Protein AF-A0A2G9UVI1-F1 (afdb_monomer)

Sequence (93 aa):
MKAHLDRQVTGVLPDDDDGHLIFKKNDILHGRWELREELGEGTFGRVVKAYDKQRDKMRAVKIVRNVHKYRDAAYLEIKVLTKLKQLDPNGTQ

InterPro domains:
  IPR000719 Protein kinase domain [PS50011] (33-93)
  IPR011009 Protein kinase-like domain superfamily [SSF56112] (21-87)
  IPR017441 Protein kinase, ATP binding site [PS00107] (39-62)
  IPR051175 Dual specificity CLK kinases [PTHR45646] (12-92)

Organism: Teladorsagia circumcincta (NCBI:txid45464)

Secondary structure (DSSP, 8-state):
-HHHHHHHHS--PPB-TTS-B---TT-EETTTEEEEEEEEEETTEEEEEEEETTTTEEEEEEEE-S-HHHHHHHHHHHHHHHHHHHH-TT---

Foldseek 3Di:
DVVQVVQQVVLDFDADPLQEGDDDQQRDHPNFWGFHAWPDADNQYTWTFTQGNVVRDTDTDGGGGPDDVSVVVVVVVVVVVVVVCVVCVVPDD

Mean predicted aligned error: 5.98 Å

Structure (mmCIF, N/CA/C/O backbone):
data_AF-A0A2G9UVI1-F1
#
_entry.id   AF-A0A2G9UVI1-F1
#
loop_
_atom_site.group_PDB
_atom_site.id
_atom_site.type_symbol
_atom_site.label_atom_id
_atom_site.label_alt_id
_atom_site.label_comp_id
_atom_site.label_asym_id
_atom_site.label_entity_id
_atom_site.label_seq_id
_atom_site.pdbx_PDB_ins_code
_atom_site.Cartn_x
_atom_site.Cartn_y
_atom_site.Cartn_z
_atom_site.occupancy
_atom_site.B_iso_or_equiv
_atom_site.auth_seq_id
_atom_site.auth_comp_id
_atom_site.auth_asym_id
_atom_site.auth_atom_id
_atom_site.pdbx_PDB_model_num
ATOM 1 N N . MET A 1 1 ? -9.853 -3.211 -24.904 1.00 52.00 1 MET A N 1
ATOM 2 C CA . MET A 1 1 ? -10.703 -4.053 -24.029 1.00 52.00 1 MET A CA 1
ATOM 3 C C . MET A 1 1 ? -10.060 -5.390 -23.636 1.00 52.00 1 MET A C 1
ATOM 5 O O . MET A 1 1 ? -10.135 -5.708 -22.462 1.00 52.00 1 MET A O 1
ATOM 9 N N . LYS A 1 2 ? -9.368 -6.136 -24.521 1.00 49.09 2 LYS A N 1
ATOM 10 C CA . LYS A 1 2 ? -8.737 -7.437 -24.171 1.00 49.09 2 LYS A CA 1
ATOM 11 C C . LYS A 1 2 ? -7.684 -7.396 -23.042 1.00 49.09 2 LYS A C 1
ATOM 13 O O . LYS A 1 2 ? -7.761 -8.190 -22.119 1.00 49.09 2 LYS A O 1
ATOM 18 N N . ALA A 1 3 ? -6.789 -6.405 -23.034 1.00 54.00 3 ALA A N 1
ATOM 19 C CA . ALA A 1 3 ? -5.672 -6.352 -22.076 1.00 54.00 3 ALA A CA 1
ATOM 20 C C . ALA A 1 3 ? -6.060 -6.174 -20.588 1.00 54.00 3 ALA A C 1
ATOM 22 O O . ALA A 1 3 ? -5.230 -6.406 -19.714 1.00 54.00 3 ALA A O 1
ATOM 23 N N . HIS A 1 4 ? -7.280 -5.709 -20.288 1.00 50.53 4 HIS A N 1
ATOM 24 C CA . HIS A 1 4 ? -7.771 -5.607 -18.905 1.00 50.53 4 HIS A CA 1
ATOM 25 C C . HIS A 1 4 ? -8.329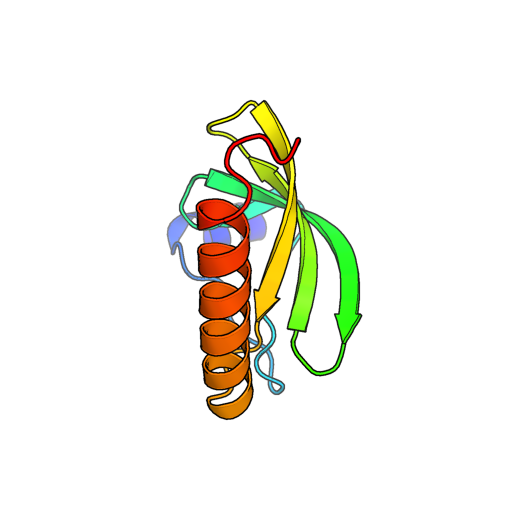 -6.950 -18.413 1.00 50.53 4 HIS A C 1
ATOM 27 O O . HIS A 1 4 ? -8.220 -7.268 -17.234 1.00 50.53 4 HIS A O 1
ATOM 33 N N . LEU A 1 5 ? -8.861 -7.758 -19.337 1.00 52.22 5 LEU A N 1
ATOM 34 C CA . LEU A 1 5 ? -9.378 -9.088 -19.047 1.00 52.22 5 LEU A CA 1
ATOM 35 C C . LEU A 1 5 ? -8.226 -10.067 -18.782 1.00 52.22 5 LEU A C 1
ATOM 37 O O . LEU A 1 5 ? -8.253 -10.766 -17.778 1.00 52.22 5 LEU A O 1
ATOM 41 N N . ASP A 1 6 ? -7.161 -10.031 -19.591 1.00 52.75 6 ASP A N 1
ATOM 42 C CA . ASP A 1 6 ? -6.012 -10.947 -19.454 1.00 52.75 6 ASP A CA 1
ATOM 43 C C . ASP A 1 6 ? -5.291 -10.826 -18.095 1.00 52.75 6 ASP A C 1
ATOM 45 O O . ASP A 1 6 ? -4.802 -11.816 -17.555 1.00 52.75 6 ASP A O 1
ATOM 49 N N . ARG A 1 7 ? -5.274 -9.627 -17.492 1.00 58.41 7 ARG A N 1
ATOM 50 C CA . ARG A 1 7 ? -4.648 -9.379 -16.177 1.00 58.41 7 ARG A CA 1
ATOM 51 C C . ARG A 1 7 ? -5.458 -9.905 -14.995 1.00 58.41 7 ARG A C 1
ATOM 53 O O . ARG A 1 7 ? -4.885 -10.188 -13.949 1.00 58.41 7 ARG A O 1
ATOM 60 N N . GLN A 1 8 ? -6.772 -10.051 -15.154 1.00 55.06 8 GLN A N 1
ATOM 61 C CA . GLN A 1 8 ? -7.621 -10.667 -14.134 1.00 55.06 8 GLN A CA 1
ATOM 62 C C . GLN A 1 8 ? -7.544 -12.201 -14.161 1.00 55.06 8 GLN A C 1
ATOM 64 O O . GLN A 1 8 ? -7.841 -12.827 -13.147 1.00 55.06 8 GLN A O 1
ATOM 69 N N . VAL A 1 9 ? -7.122 -12.808 -15.279 1.00 52.78 9 VAL A N 1
ATOM 70 C CA . VAL A 1 9 ? -7.121 -14.272 -15.461 1.00 52.78 9 VAL A CA 1
ATOM 71 C C . VAL A 1 9 ? -5.90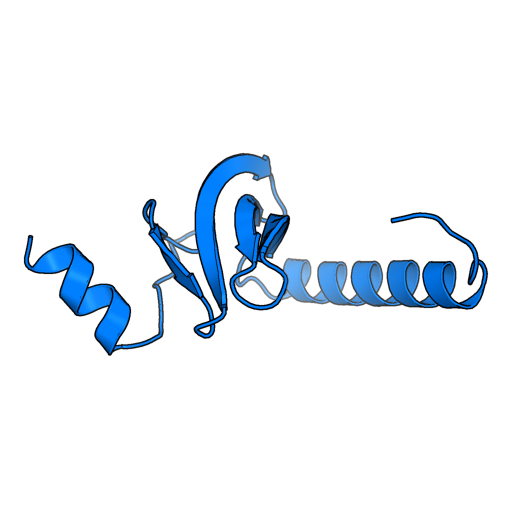8 -14.951 -14.815 1.00 52.78 9 VAL A C 1
ATOM 73 O O . VAL A 1 9 ? -6.039 -16.063 -14.311 1.00 52.78 9 VAL A O 1
ATOM 76 N N . THR A 1 10 ? -4.737 -14.307 -14.778 1.00 54.41 10 THR A N 1
ATOM 77 C CA . THR A 1 10 ? -3.514 -14.926 -14.225 1.00 54.41 10 THR A CA 1
ATOM 78 C C . THR A 1 10 ? -3.363 -14.759 -12.713 1.00 54.41 10 THR A C 1
ATOM 80 O O . THR A 1 10 ? -2.584 -15.481 -12.098 1.00 54.41 10 THR A O 1
ATOM 83 N N . GLY A 1 11 ? -4.073 -13.804 -12.099 1.00 61.84 11 GLY A N 1
ATOM 84 C CA . GLY A 1 11 ? -4.002 -13.524 -10.659 1.00 61.84 11 GLY A CA 1
ATOM 85 C C . GLY A 1 11 ? -2.655 -12.975 -10.163 1.00 61.84 11 GLY A C 1
ATOM 86 O O . GLY A 1 11 ? -2.517 -12.709 -8.969 1.00 61.84 11 GLY A O 1
ATOM 87 N N . VAL A 1 12 ? -1.680 -12.784 -11.057 1.00 72.56 12 VAL A N 1
ATOM 88 C CA . VAL A 1 12 ? -0.332 -12.291 -10.753 1.00 72.56 12 VAL A CA 1
ATOM 89 C C . VAL A 1 12 ? -0.066 -11.050 -11.598 1.00 72.56 12 VAL A C 1
ATOM 91 O O . VAL A 1 12 ? -0.052 -11.116 -12.828 1.00 72.56 12 VAL A O 1
ATOM 94 N N . LEU A 1 13 ? 0.128 -9.916 -10.925 1.00 87.19 13 LEU A N 1
ATOM 95 C CA . LEU A 1 13 ? 0.576 -8.672 -11.546 1.00 87.19 13 LEU A CA 1
ATOM 96 C C . LEU A 1 13 ? 2.115 -8.626 -11.526 1.00 87.19 13 LEU A C 1
ATOM 98 O O . LEU A 1 13 ? 2.705 -9.103 -10.557 1.00 87.19 13 LEU A O 1
ATOM 102 N N . PRO A 1 14 ? 2.763 -8.100 -12.579 1.00 92.19 14 PRO A N 1
ATOM 103 C CA . PRO A 1 14 ? 4.219 -8.054 -12.661 1.00 92.19 14 PRO A CA 1
ATOM 104 C C . PRO A 1 14 ? 4.810 -6.929 -11.804 1.00 92.19 14 PRO A C 1
ATOM 106 O O . PRO A 1 14 ? 4.129 -5.946 -11.503 1.00 92.19 14 PRO A O 1
ATOM 109 N N . ASP A 1 15 ? 6.097 -7.060 -11.494 1.00 94.56 15 ASP A N 1
ATOM 110 C CA . ASP A 1 15 ? 6.913 -6.010 -10.883 1.00 94.56 15 ASP A CA 1
ATOM 111 C C . ASP A 1 15 ? 7.685 -5.221 -11.965 1.00 94.56 15 ASP A C 1
ATOM 113 O O . ASP A 1 15 ? 7.916 -5.739 -13.062 1.00 94.56 15 ASP A O 1
ATOM 117 N N . ASP A 1 16 ? 8.073 -3.977 -11.671 1.00 94.62 16 ASP A N 1
ATOM 118 C CA . ASP A 1 16 ? 9.069 -3.214 -12.439 1.00 94.62 16 ASP A CA 1
ATOM 119 C C . ASP A 1 16 ? 10.508 -3.515 -11.980 1.00 94.62 16 ASP A C 1
ATOM 121 O O . ASP A 1 16 ? 10.727 -4.283 -11.040 1.00 94.62 16 ASP A O 1
ATOM 125 N N . ASP A 1 17 ? 11.500 -2.915 -12.646 1.00 95.94 17 ASP A N 1
ATOM 126 C CA . ASP A 1 17 ? 12.928 -3.143 -12.367 1.00 95.94 17 ASP A CA 1
ATOM 127 C C . ASP A 1 17 ? 13.342 -2.724 -10.941 1.00 95.94 17 ASP A C 1
ATOM 129 O O . ASP A 1 17 ? 14.289 -3.275 -10.376 1.00 95.94 17 ASP A O 1
ATOM 133 N N . ASP A 1 18 ? 12.604 -1.795 -10.325 1.00 94.06 18 ASP A N 1
ATOM 134 C CA . ASP A 1 18 ? 12.797 -1.356 -8.937 1.00 94.06 18 ASP A CA 1
ATOM 135 C C . ASP A 1 18 ? 12.019 -2.222 -7.924 1.00 94.06 18 ASP A C 1
ATOM 137 O O . ASP A 1 18 ? 12.066 -1.983 -6.706 1.00 94.06 18 ASP A O 1
ATOM 141 N N . GLY A 1 19 ? 11.296 -3.232 -8.413 1.00 95.50 19 GLY A N 1
ATOM 142 C CA . GLY A 1 19 ? 10.488 -4.157 -7.633 1.00 95.50 19 GLY A CA 1
ATOM 143 C C . GLY A 1 19 ? 9.127 -3.603 -7.213 1.00 95.50 19 GLY A C 1
ATOM 144 O O . GLY A 1 19 ? 8.530 -4.150 -6.284 1.00 95.50 19 GLY A O 1
ATOM 145 N N . HIS A 1 20 ? 8.619 -2.519 -7.805 1.00 95.94 20 HIS A N 1
ATOM 146 C CA . HIS A 1 20 ? 7.245 -2.088 -7.540 1.00 95.94 20 HIS A CA 1
ATOM 147 C C . HIS A 1 20 ? 6.250 -2.885 -8.362 1.00 95.94 20 HIS A C 1
ATOM 149 O O . HIS A 1 20 ? 6.448 -3.130 -9.545 1.00 95.94 20 HIS A O 1
ATOM 155 N N . LEU A 1 21 ? 5.094 -3.142 -7.762 1.00 94.88 21 LEU A N 1
ATOM 156 C CA . LEU A 1 21 ? 3.964 -3.705 -8.476 1.00 94.88 21 LEU A CA 1
ATOM 157 C C . LEU A 1 21 ? 3.487 -2.765 -9.596 1.00 94.88 21 LEU A C 1
ATOM 159 O O . LEU A 1 21 ? 3.111 -1.611 -9.345 1.00 94.88 21 LEU A O 1
ATOM 163 N N . ILE A 1 22 ? 3.415 -3.287 -10.817 1.00 93.94 22 ILE A N 1
ATOM 164 C CA . ILE A 1 22 ? 2.822 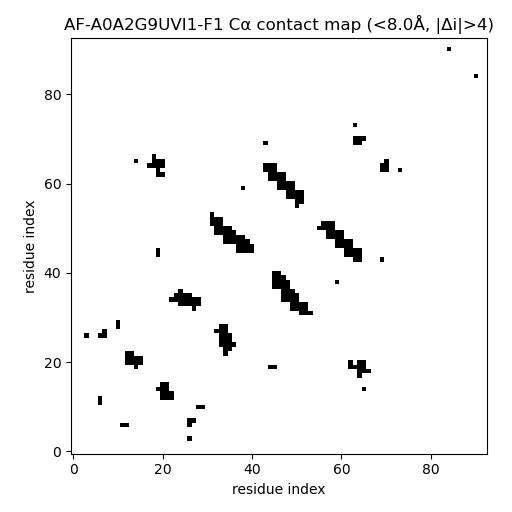-2.608 -11.968 1.00 93.94 22 ILE A CA 1
ATOM 165 C C . ILE A 1 22 ? 1.321 -2.907 -11.982 1.00 93.94 22 ILE A C 1
ATOM 167 O O . ILE A 1 22 ? 0.880 -3.968 -12.431 1.00 93.94 22 ILE A O 1
ATOM 171 N N . PHE A 1 23 ? 0.516 -1.940 -11.546 1.00 92.62 23 PHE A N 1
ATOM 172 C CA . PHE A 1 23 ? -0.943 -2.046 -11.545 1.00 92.62 23 PHE A CA 1
ATOM 173 C C . PHE A 1 23 ? -1.607 -1.021 -12.470 1.00 92.62 23 PHE A C 1
ATOM 175 O O . PHE A 1 23 ? -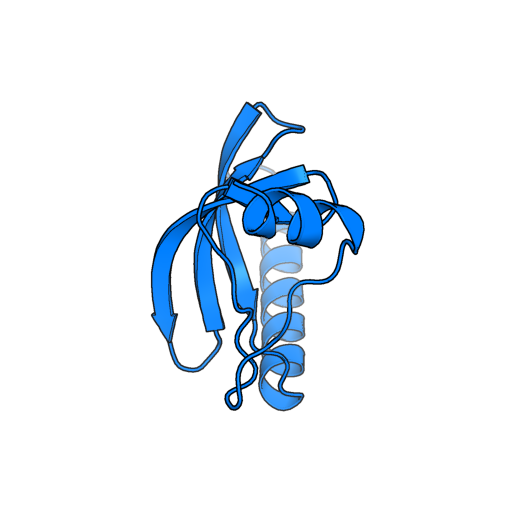1.016 -0.021 -12.878 1.00 92.62 23 PHE A O 1
ATOM 182 N N . LYS A 1 24 ? -2.867 -1.277 -12.807 1.00 92.94 24 LYS A N 1
ATOM 183 C CA . LYS A 1 24 ? -3.786 -0.336 -13.448 1.00 92.94 24 LYS A CA 1
ATOM 184 C C . LYS A 1 24 ? -5.004 -0.121 -12.562 1.00 92.94 24 LYS A C 1
ATOM 186 O O . LYS A 1 24 ? -5.367 -0.962 -11.740 1.00 92.94 24 LYS A O 1
ATOM 191 N N . LYS A 1 25 ? -5.673 1.012 -12.770 1.00 93.94 25 LYS A N 1
ATOM 192 C CA . LYS A 1 25 ? -6.982 1.270 -12.170 1.00 93.94 25 LYS A CA 1
ATOM 193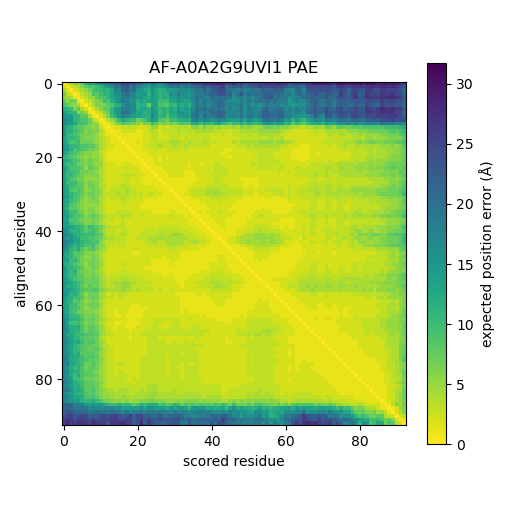 C C . LYS A 1 25 ? -7.930 0.104 -12.481 1.00 93.94 25 LYS A C 1
ATOM 195 O O . LYS A 1 25 ? -8.063 -0.290 -13.637 1.00 93.94 25 LYS A O 1
ATOM 200 N N . ASN A 1 26 ? -8.592 -0.387 -11.439 1.00 94.50 26 ASN A N 1
ATOM 201 C CA . ASN A 1 26 ? -9.505 -1.530 -11.381 1.00 94.50 26 ASN A CA 1
ATOM 202 C C . ASN A 1 26 ? -8.854 -2.924 -11.458 1.00 94.50 26 ASN A C 1
ATOM 204 O O . ASN A 1 26 ? -9.577 -3.921 -11.509 1.00 94.50 26 ASN A O 1
ATOM 208 N N . ASP A 1 27 ? -7.520 -3.032 -11.407 1.00 94.00 27 ASP A N 1
ATOM 209 C CA . ASP A 1 27 ? -6.880 -4.331 -11.173 1.00 94.00 27 ASP A CA 1
ATOM 210 C C . ASP A 1 27 ? -7.305 -4.880 -9.797 1.00 94.00 27 ASP A C 1
ATOM 212 O O . ASP A 1 27 ? -7.473 -4.128 -8.830 1.00 94.00 27 ASP A O 1
ATOM 216 N N . ILE A 1 28 ? -7.497 -6.199 -9.709 1.00 92.75 28 ILE A N 1
ATOM 217 C CA . ILE A 1 28 ? -7.965 -6.872 -8.491 1.00 92.75 28 ILE A CA 1
ATOM 218 C C . ILE A 1 28 ? -6.830 -7.708 -7.903 1.00 92.75 28 ILE A C 1
ATOM 220 O O . ILE A 1 28 ? -6.401 -8.689 -8.506 1.00 92.75 28 ILE A O 1
ATOM 224 N N . LEU A 1 29 ? -6.402 -7.372 -6.686 1.00 91.31 29 LEU A N 1
ATOM 225 C CA . LEU A 1 29 ? -5.452 -8.170 -5.912 1.00 91.31 29 LEU A CA 1
ATOM 226 C C . LEU A 1 29 ? -6.172 -9.134 -4.968 1.00 91.31 29 LEU A C 1
ATOM 228 O O . LEU A 1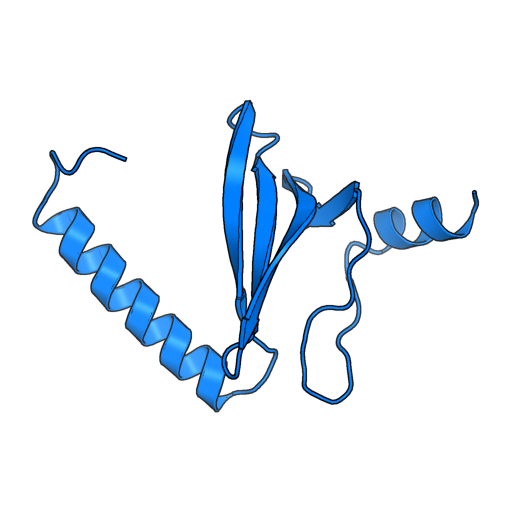 29 ? -7.072 -8.746 -4.212 1.00 91.31 29 LEU A O 1
ATOM 232 N N . HIS A 1 30 ? -5.748 -10.400 -4.995 1.00 89.06 30 HIS A N 1
ATOM 233 C CA . HIS A 1 30 ? -6.264 -11.483 -4.146 1.00 89.06 30 HIS A CA 1
ATOM 234 C C . HIS A 1 30 ? -7.800 -11.618 -4.160 1.00 89.06 30 HIS A C 1
ATOM 236 O O . HIS A 1 30 ? -8.411 -11.943 -3.144 1.00 89.06 30 HIS A O 1
ATOM 242 N N . GLY A 1 31 ? -8.450 -11.284 -5.282 1.00 90.56 31 GLY A N 1
ATOM 243 C CA . GLY A 1 31 ? -9.914 -11.306 -5.421 1.00 90.56 31 GLY A CA 1
ATOM 244 C C . GLY A 1 31 ? -10.677 -10.276 -4.569 1.00 90.56 31 GLY A C 1
ATOM 245 O O . GLY A 1 31 ? -11.904 -10.199 -4.660 1.00 90.56 31 GLY A O 1
ATOM 246 N N . ARG A 1 32 ? -9.978 -9.472 -3.759 1.00 94.50 32 ARG A N 1
ATOM 247 C CA . ARG A 1 32 ? -10.560 -8.629 -2.707 1.00 94.50 32 ARG A CA 1
ATOM 248 C C . ARG A 1 32 ? -10.322 -7.143 -2.924 1.00 94.50 32 ARG A C 1
ATOM 250 O O . ARG A 1 32 ? -11.238 -6.354 -2.712 1.00 94.50 32 ARG A O 1
ATOM 257 N N . TRP A 1 33 ? -9.101 -6.766 -3.277 1.00 95.88 33 TRP A N 1
ATOM 258 C CA . TRP A 1 33 ? -8.685 -5.370 -3.302 1.00 95.88 33 TRP A CA 1
ATOM 259 C C . TRP A 1 33 ? -8.743 -4.855 -4.729 1.00 95.88 33 TRP A C 1
ATOM 261 O O . TRP A 1 33 ? -7.903 -5.219 -5.546 1.00 95.88 33 TRP A O 1
ATOM 271 N N . GLU A 1 34 ? -9.731 -4.021 -5.030 1.00 96.31 34 GLU A N 1
ATOM 272 C CA . GLU A 1 34 ? -9.809 -3.346 -6.323 1.00 96.31 34 GLU A CA 1
ATOM 273 C C . GLU A 1 34 ? -9.021 -2.034 -6.255 1.00 96.31 34 GLU A C 1
ATOM 275 O O . GLU A 1 34 ? -9.404 -1.092 -5.550 1.00 96.31 34 GLU A O 1
ATOM 280 N N . LEU A 1 35 ? -7.889 -1.989 -6.954 1.00 96.25 35 LEU A N 1
ATOM 281 C CA . LEU A 1 35 ? -6.950 -0.869 -6.936 1.00 96.25 35 LEU A CA 1
ATOM 282 C C . LEU A 1 35 ? -7.533 0.322 -7.701 1.00 96.25 35 LEU A C 1
ATOM 284 O O . LEU A 1 35 ? -8.009 0.162 -8.821 1.00 96.25 35 LEU A O 1
ATOM 288 N N . ARG A 1 36 ? -7.524 1.529 -7.123 1.00 96.75 36 ARG A N 1
ATOM 289 C CA . ARG A 1 36 ? -8.136 2.715 -7.754 1.00 96.75 36 ARG A CA 1
ATOM 290 C C . ARG A 1 36 ? -7.114 3.747 -8.194 1.00 96.75 36 ARG A C 1
ATOM 292 O O . ARG A 1 36 ? -7.059 4.074 -9.375 1.00 96.75 36 ARG A O 1
ATOM 299 N N . GLU A 1 37 ? -6.377 4.288 -7.238 1.00 96.38 37 GLU A N 1
ATOM 300 C CA . GLU A 1 37 ? -5.573 5.496 -7.411 1.00 96.38 37 GLU A CA 1
ATOM 301 C C . GLU A 1 37 ? -4.358 5.436 -6.495 1.00 96.38 37 GLU A C 1
ATOM 303 O O . GLU A 1 37 ? -4.467 4.986 -5.354 1.00 96.38 37 GLU A O 1
ATOM 308 N N . GLU A 1 38 ? -3.206 5.879 -6.981 1.00 97.44 38 GLU A N 1
ATOM 309 C CA . GLU A 1 38 ? -2.021 6.020 -6.146 1.00 97.44 38 GLU A CA 1
ATOM 310 C C . GLU A 1 38 ? -2.179 7.216 -5.197 1.00 97.44 38 GLU A C 1
ATOM 312 O O . GLU A 1 38 ? -2.522 8.315 -5.615 1.00 97.44 38 GLU A O 1
ATOM 317 N N . LEU A 1 39 ? -1.951 6.984 -3.906 1.00 98.00 39 LEU A N 1
ATOM 318 C CA . LEU A 1 39 ? -1.939 8.018 -2.868 1.00 98.00 39 LEU A CA 1
ATOM 319 C C . LEU A 1 39 ? -0.527 8.551 -2.605 1.00 98.00 39 LEU A C 1
ATOM 321 O O . LEU A 1 39 ? -0.381 9.647 -2.070 1.00 98.00 39 LEU A O 1
ATOM 325 N N . GLY A 1 40 ? 0.501 7.773 -2.945 1.00 97.12 40 GLY A N 1
ATOM 326 C CA . GLY A 1 40 ? 1.891 8.201 -2.894 1.00 97.12 40 GLY A CA 1
ATOM 327 C C . GLY A 1 40 ? 2.876 7.070 -3.170 1.00 97.12 40 GLY A C 1
ATOM 328 O O . GLY A 1 40 ? 2.552 5.887 -3.036 1.00 97.12 40 GLY A O 1
ATOM 329 N N . GLU A 1 41 ? 4.104 7.458 -3.486 1.00 96.56 41 GLU A N 1
ATOM 330 C CA . GLU A 1 41 ? 5.239 6.576 -3.740 1.00 96.56 41 GLU A CA 1
ATOM 331 C C . GLU A 1 41 ? 6.430 6.993 -2.867 1.00 96.56 41 GLU A C 1
ATOM 333 O O . GLU A 1 41 ? 6.620 8.168 -2.549 1.00 96.56 41 GLU A O 1
ATOM 338 N N . GLY A 1 42 ? 7.248 6.023 -2.467 1.00 94.44 42 GLY A N 1
ATOM 339 C CA . GLY A 1 42 ? 8.529 6.284 -1.829 1.00 94.44 42 GLY A CA 1
ATOM 340 C C . GLY A 1 42 ? 9.468 5.087 -1.898 1.00 94.44 42 GLY A C 1
ATOM 341 O O . GLY A 1 42 ? 9.172 4.058 -2.506 1.00 94.44 42 GLY A O 1
ATOM 342 N N . THR A 1 43 ? 10.604 5.197 -1.208 1.00 94.19 43 THR A N 1
ATOM 343 C CA . THR A 1 43 ? 11.679 4.187 -1.198 1.00 94.19 43 THR A CA 1
ATOM 344 C C . THR A 1 43 ? 11.205 2.779 -0.828 1.00 94.19 43 THR A C 1
ATOM 346 O O . THR A 1 43 ? 11.779 1.795 -1.278 1.00 94.19 43 THR A O 1
ATOM 349 N N . PHE A 1 44 ? 10.165 2.667 -0.001 1.00 92.06 44 PHE A N 1
ATOM 350 C CA . PHE A 1 44 ? 9.650 1.384 0.484 1.00 92.06 44 PHE A CA 1
ATOM 351 C C . PHE A 1 44 ? 8.588 0.759 -0.436 1.00 92.06 44 PHE A C 1
ATOM 353 O O . PHE A 1 44 ? 8.306 -0.433 -0.304 1.00 92.06 44 PHE A O 1
ATOM 360 N N . GLY A 1 45 ? 7.991 1.533 -1.349 1.00 96.12 45 GLY A N 1
ATOM 361 C CA . GLY A 1 45 ? 6.906 1.088 -2.227 1.00 96.12 45 GLY A CA 1
ATOM 362 C C . GLY A 1 45 ? 5.849 2.160 -2.472 1.00 96.12 45 GLY A C 1
ATOM 363 O O . GLY A 1 45 ? 6.129 3.352 -2.359 1.00 96.12 45 GLY A O 1
ATOM 364 N N . ARG A 1 46 ? 4.629 1.721 -2.794 1.00 96.81 46 ARG A N 1
ATOM 365 C CA . ARG A 1 46 ? 3.484 2.588 -3.119 1.00 96.81 46 ARG A CA 1
ATOM 366 C C . ARG A 1 46 ? 2.371 2.441 -2.095 1.00 96.81 46 ARG A C 1
ATOM 368 O O . ARG A 1 46 ? 2.169 1.370 -1.523 1.00 96.81 46 ARG A O 1
ATOM 375 N N . VAL A 1 47 ? 1.611 3.505 -1.891 1.00 97.94 47 VAL A N 1
ATOM 376 C CA . VAL A 1 47 ? 0.339 3.476 -1.171 1.00 97.94 47 VAL A CA 1
ATOM 377 C C . VAL A 1 47 ? -0.763 3.723 -2.184 1.00 97.94 47 VAL A C 1
ATOM 379 O O . VAL A 1 47 ? -0.737 4.711 -2.908 1.00 97.94 47 VAL A O 1
ATOM 382 N N . VAL A 1 48 ? -1.741 2.826 -2.237 1.00 97.88 48 VAL A N 1
ATOM 383 C CA . VAL A 1 48 ? -2.833 2.866 -3.211 1.00 97.88 48 VAL A CA 1
ATOM 384 C C . VAL A 1 48 ? -4.160 2.956 -2.473 1.00 97.88 48 VAL A C 1
ATOM 386 O O . VAL A 1 48 ? -4.418 2.222 -1.518 1.00 97.88 48 VAL A O 1
ATOM 389 N N . LYS A 1 49 ? -5.037 3.845 -2.929 1.00 98.38 49 LYS A N 1
ATOM 390 C CA . LYS A 1 49 ? -6.449 3.848 -2.571 1.00 98.38 49 LYS A CA 1
ATOM 391 C C . LYS A 1 49 ? -7.093 2.634 -3.230 1.00 98.38 49 LYS A C 1
ATOM 393 O O . LYS A 1 49 ? -7.160 2.550 -4.456 1.00 98.38 49 LYS A O 1
ATOM 398 N N . ALA A 1 50 ? -7.577 1.701 -2.425 1.00 98.12 50 ALA A N 1
ATOM 399 C CA . ALA A 1 50 ? -8.210 0.477 -2.891 1.00 98.12 50 ALA A CA 1
ATOM 400 C C . ALA A 1 50 ? -9.594 0.310 -2.266 1.00 98.12 50 ALA A C 1
ATOM 402 O O . ALA A 1 50 ? -9.841 0.720 -1.128 1.00 98.12 50 ALA A O 1
ATOM 403 N N . TYR A 1 51 ? -10.503 -0.290 -3.023 1.00 98.25 51 TYR A N 1
ATOM 404 C CA . TYR A 1 51 ? -11.813 -0.684 -2.529 1.00 98.25 51 TYR A CA 1
ATOM 405 C C . TYR A 1 51 ? -11.735 -2.114 -1.976 1.00 98.25 51 TYR A C 1
ATOM 407 O O . TYR A 1 51 ? -11.349 -3.043 -2.688 1.00 98.25 51 TYR A O 1
ATOM 415 N N . ASP A 1 52 ? -12.055 -2.278 -0.690 1.00 97.75 52 ASP A N 1
ATOM 416 C CA . ASP A 1 52 ? -12.134 -3.576 -0.018 1.00 97.75 52 ASP A CA 1
ATOM 417 C C . ASP A 1 52 ? -13.489 -4.227 -0.315 1.00 97.75 52 ASP A C 1
ATOM 419 O O . ASP A 1 52 ? -14.475 -3.945 0.370 1.00 97.75 52 ASP A O 1
ATOM 423 N N . LYS A 1 53 ? -13.540 -5.130 -1.301 1.00 96.31 53 LYS A N 1
ATOM 424 C CA . LYS A 1 53 ? -14.784 -5.805 -1.716 1.00 96.31 53 LYS A CA 1
ATOM 425 C C . LYS A 1 53 ? -15.436 -6.636 -0.607 1.00 96.31 53 LYS A C 1
ATOM 427 O O . LYS A 1 53 ? -16.615 -6.947 -0.705 1.00 96.31 53 LYS A O 1
ATOM 432 N N . GLN A 1 54 ? -14.689 -7.024 0.429 1.00 96.69 54 GLN A N 1
ATOM 433 C CA . GLN A 1 54 ? -15.238 -7.803 1.544 1.00 96.69 54 GLN A CA 1
ATOM 434 C C . GLN A 1 54 ? -15.880 -6.932 2.626 1.00 96.69 54 GLN A C 1
ATOM 436 O O . GLN A 1 54 ? -16.695 -7.430 3.3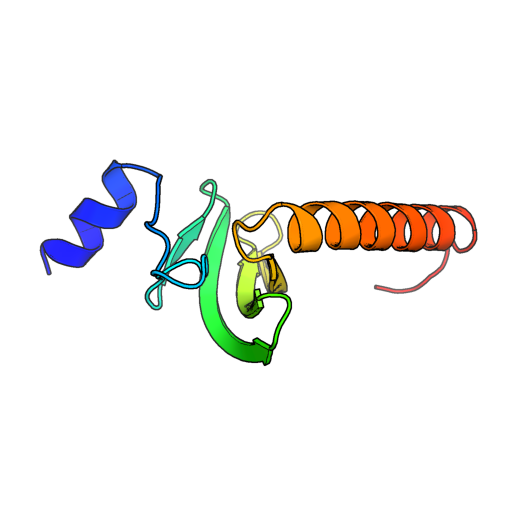95 1.00 96.69 54 GLN A O 1
ATOM 441 N N . ARG A 1 55 ? -15.483 -5.659 2.734 1.00 96.75 55 ARG A N 1
ATOM 442 C CA . ARG A 1 55 ? -15.963 -4.740 3.782 1.00 96.75 55 ARG A CA 1
ATOM 443 C C . ARG A 1 55 ? -16.695 -3.5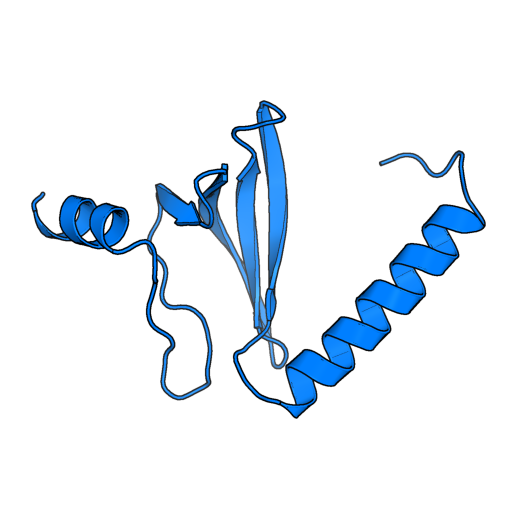21 3.238 1.00 96.75 55 ARG A C 1
ATOM 445 O O . ARG A 1 55 ? -17.032 -2.647 4.028 1.00 96.75 55 ARG A O 1
ATOM 452 N N . ASP A 1 56 ? -16.869 -3.451 1.920 1.00 96.81 56 ASP A N 1
ATOM 453 C CA . ASP A 1 56 ? -17.524 -2.352 1.211 1.00 96.81 56 ASP A CA 1
ATOM 454 C C . ASP A 1 56 ? -16.992 -0.970 1.642 1.00 96.81 56 ASP A C 1
ATOM 456 O O . ASP A 1 56 ? -17.730 -0.050 1.987 1.00 96.81 56 ASP A O 1
ATOM 460 N N . LYS A 1 57 ? -15.659 -0.833 1.723 1.00 97.69 57 LYS A N 1
ATOM 461 C CA . LYS A 1 57 ? -15.021 0.397 2.218 1.00 97.69 57 LYS A CA 1
ATOM 462 C C . LYS A 1 57 ? -13.728 0.713 1.480 1.00 97.69 57 LYS A C 1
ATOM 464 O O . LYS A 1 57 ? -12.927 -0.171 1.178 1.00 97.69 57 LYS A O 1
ATOM 469 N N . MET A 1 58 ? -13.491 2.004 1.248 1.00 97.94 58 MET A N 1
ATOM 470 C CA . MET A 1 58 ? -12.213 2.502 0.738 1.00 97.94 58 MET A CA 1
ATOM 471 C C . MET A 1 58 ? -11.135 2.438 1.824 1.00 97.94 58 MET A C 1
ATOM 473 O O . MET A 1 58 ? -11.357 2.873 2.957 1.00 97.94 58 MET A O 1
ATOM 477 N N . ARG A 1 59 ? -9.956 1.918 1.478 1.00 98.06 59 ARG A N 1
ATOM 478 C CA . ARG A 1 59 ? -8.788 1.814 2.363 1.00 98.06 59 ARG A CA 1
ATOM 479 C C . ARG A 1 59 ? -7.519 2.245 1.628 1.00 98.06 59 ARG A C 1
ATOM 481 O O . ARG A 1 59 ? -7.443 2.159 0.405 1.00 98.06 59 ARG A O 1
ATOM 488 N N . ALA A 1 60 ? -6.523 2.688 2.387 1.00 97.94 60 ALA A N 1
ATOM 489 C CA . ALA A 1 60 ? -5.159 2.819 1.895 1.00 97.94 60 ALA A CA 1
ATOM 490 C C . ALA A 1 60 ? -4.456 1.461 2.029 1.00 97.94 60 ALA A C 1
ATOM 492 O O . ALA A 1 60 ? -4.462 0.863 3.105 1.00 97.94 60 ALA A O 1
ATOM 493 N N . VAL A 1 61 ? -3.876 0.968 0.939 1.00 96.94 61 VAL A N 1
ATOM 494 C CA . VAL A 1 61 ? -3.124 -0.289 0.885 1.00 96.94 61 VAL A CA 1
ATOM 495 C C . VAL A 1 61 ? -1.681 0.044 0.544 1.00 96.94 61 VAL A C 1
ATOM 497 O O . VAL A 1 61 ? -1.396 0.561 -0.534 1.00 96.94 61 VAL A O 1
ATOM 500 N N . LYS A 1 62 ? -0.770 -0.241 1.474 1.00 97.62 62 LYS A N 1
ATOM 501 C CA . LYS A 1 62 ? 0.671 -0.117 1.256 1.00 97.62 62 LYS A CA 1
ATOM 502 C C . LYS A 1 62 ? 1.180 -1.383 0.566 1.00 97.62 62 LYS A C 1
ATOM 504 O O . LYS A 1 62 ? 1.060 -2.474 1.119 1.00 97.62 62 LYS A O 1
ATOM 509 N N . ILE A 1 63 ? 1.734 -1.230 -0.629 1.00 96.88 63 ILE A N 1
ATOM 510 C CA . ILE A 1 63 ? 2.331 -2.292 -1.439 1.00 96.88 63 ILE A CA 1
ATOM 511 C C . ILE A 1 63 ? 3.845 -2.113 -1.360 1.00 96.88 63 ILE A C 1
ATOM 513 O O . ILE A 1 63 ? 4.398 -1.150 -1.892 1.00 96.88 63 ILE A O 1
ATOM 517 N N . VAL A 1 64 ? 4.502 -3.016 -0.636 1.00 97.88 64 VAL A N 1
ATOM 518 C CA . VAL A 1 64 ? 5.952 -2.974 -0.411 1.00 97.88 64 VAL A CA 1
ATOM 519 C C . VAL A 1 64 ? 6.671 -3.515 -1.643 1.00 97.88 64 VAL A C 1
ATOM 521 O O . VAL A 1 64 ? 6.239 -4.522 -2.202 1.00 97.88 64 VAL A O 1
ATOM 524 N N . ARG A 1 65 ? 7.768 -2.863 -2.051 1.00 97.00 65 ARG A N 1
ATOM 525 C CA . ARG A 1 65 ? 8.600 -3.336 -3.171 1.00 97.00 65 ARG A CA 1
ATOM 526 C C . ARG A 1 65 ? 9.074 -4.770 -2.927 1.00 97.00 65 ARG A C 1
ATOM 528 O O . ARG A 1 65 ? 9.413 -5.134 -1.796 1.00 97.00 65 ARG A O 1
ATOM 535 N N . ASN A 1 66 ? 9.196 -5.558 -3.987 1.00 96.00 66 ASN A N 1
ATOM 536 C CA . ASN A 1 66 ? 9.693 -6.929 -3.957 1.00 96.00 66 ASN A CA 1
ATOM 537 C C . ASN A 1 66 ? 11.228 -6.999 -3.802 1.00 96.00 66 ASN A C 1
ATOM 539 O O . ASN A 1 66 ? 11.940 -7.633 -4.573 1.00 96.00 66 ASN A O 1
ATOM 543 N N . VAL A 1 67 ? 11.754 -6.336 -2.770 1.00 96.75 67 VAL A N 1
ATOM 544 C CA . VAL A 1 67 ? 13.180 -6.296 -2.428 1.00 96.75 67 VAL A CA 1
ATOM 545 C C . VAL A 1 67 ? 13.342 -6.748 -0.983 1.00 96.75 67 VAL A C 1
ATOM 547 O O . VAL A 1 67 ? 12.662 -6.248 -0.085 1.00 96.75 67 VAL A O 1
ATOM 550 N N . HIS A 1 68 ? 14.277 -7.670 -0.742 1.00 96.50 68 HIS A N 1
ATOM 551 C CA . HIS A 1 68 ? 14.465 -8.337 0.552 1.00 96.50 68 HIS A CA 1
ATOM 552 C C . HIS A 1 68 ? 14.487 -7.371 1.747 1.00 96.50 68 HIS A C 1
ATOM 554 O O . HIS A 1 68 ? 13.650 -7.485 2.638 1.00 96.50 68 HIS A O 1
ATOM 560 N N . LYS A 1 69 ? 15.367 -6.360 1.722 1.00 96.69 69 LYS A N 1
ATOM 561 C CA . LYS A 1 69 ? 15.509 -5.380 2.815 1.00 96.69 69 LYS A CA 1
ATOM 562 C C . LYS A 1 69 ? 14.215 -4.611 3.129 1.00 96.69 69 LYS A C 1
ATOM 564 O O . LYS A 1 69 ? 13.975 -4.261 4.280 1.00 96.69 69 LYS A O 1
ATOM 569 N N . TYR A 1 70 ? 13.376 -4.344 2.122 1.00 97.19 70 TYR A N 1
ATOM 570 C CA . TYR A 1 70 ? 12.105 -3.639 2.323 1.00 97.19 70 TYR A CA 1
ATOM 571 C C . TYR A 1 70 ? 11.025 -4.573 2.873 1.00 97.19 70 TYR A C 1
ATOM 573 O O . TYR A 1 70 ? 10.235 -4.143 3.712 1.00 97.19 70 TYR A O 1
ATOM 581 N N . ARG A 1 71 ? 11.030 -5.856 2.486 1.00 96.88 71 ARG A N 1
ATOM 582 C CA . ARG A 1 71 ? 10.160 -6.875 3.098 1.00 96.88 71 ARG A CA 1
ATOM 583 C C . ARG A 1 71 ? 10.493 -7.076 4.577 1.00 96.88 71 ARG A C 1
ATOM 585 O O . ARG A 1 71 ? 9.579 -7.074 5.395 1.00 96.88 71 ARG A O 1
ATOM 592 N N . ASP A 1 72 ? 11.775 -7.144 4.938 1.00 97.31 72 ASP A N 1
ATOM 593 C CA . ASP A 1 72 ? 12.209 -7.245 6.342 1.00 97.31 72 ASP A CA 1
ATOM 594 C C . ASP A 1 72 ? 11.724 -6.055 7.180 1.00 97.31 72 ASP A C 1
ATOM 596 O O . ASP A 1 72 ? 11.161 -6.231 8.265 1.00 97.31 72 ASP A O 1
ATOM 600 N N . ALA A 1 73 ? 11.879 -4.837 6.651 1.00 96.81 73 ALA A N 1
ATOM 601 C CA . ALA A 1 73 ? 11.376 -3.627 7.294 1.00 96.81 73 ALA A CA 1
ATOM 602 C C . ALA A 1 73 ? 9.842 -3.647 7.446 1.00 96.81 73 ALA A C 1
ATOM 604 O O . ALA A 1 73 ? 9.323 -3.287 8.503 1.00 96.81 73 ALA A O 1
ATOM 605 N N . ALA A 1 74 ? 9.111 -4.126 6.434 1.00 97.31 74 ALA A N 1
ATOM 606 C CA . ALA A 1 74 ? 7.657 -4.265 6.495 1.00 97.31 74 ALA A CA 1
ATOM 607 C C . ALA A 1 74 ? 7.209 -5.292 7.549 1.00 97.31 74 ALA A C 1
ATOM 609 O O . ALA A 1 74 ? 6.223 -5.066 8.251 1.00 97.31 74 ALA A O 1
ATOM 610 N N . TYR A 1 75 ? 7.946 -6.393 7.729 1.00 96.94 75 TYR A N 1
ATOM 611 C CA . TYR A 1 75 ? 7.670 -7.337 8.815 1.00 96.94 75 TYR A CA 1
ATOM 612 C C . TYR A 1 75 ? 7.842 -6.693 10.192 1.00 96.94 75 TYR A C 1
ATOM 614 O O . TYR A 1 75 ? 7.054 -6.974 11.099 1.00 96.94 75 TYR A O 1
ATOM 622 N N . LEU A 1 76 ? 8.837 -5.818 10.366 1.00 97.56 76 LEU A N 1
ATOM 623 C CA . LEU A 1 76 ? 8.998 -5.059 11.605 1.00 97.56 76 LEU A CA 1
ATOM 624 C C . LEU A 1 76 ? 7.836 -4.079 11.824 1.00 97.56 76 LEU A C 1
ATOM 626 O O . LEU A 1 76 ? 7.283 -4.035 12.921 1.00 97.56 76 LEU A O 1
ATOM 630 N N . GLU A 1 77 ? 7.416 -3.355 10.786 1.00 96.50 77 GLU A N 1
ATOM 631 C CA . GLU A 1 77 ? 6.249 -2.461 10.830 1.00 96.50 77 GLU A CA 1
ATOM 632 C C . GLU A 1 77 ? 4.979 -3.216 11.253 1.00 96.50 77 GLU A C 1
ATOM 634 O O . GLU A 1 77 ? 4.290 -2.798 12.184 1.00 96.50 77 GLU A O 1
ATOM 639 N N . ILE A 1 78 ? 4.717 -4.388 10.661 1.00 97.31 78 ILE A N 1
ATOM 640 C CA . ILE A 1 78 ? 3.590 -5.255 11.039 1.00 97.31 78 ILE A CA 1
ATOM 641 C C . ILE A 1 78 ? 3.690 -5.681 12.508 1.00 97.31 78 ILE A C 1
ATOM 643 O O . ILE A 1 78 ? 2.680 -5.655 13.216 1.00 97.31 78 ILE A O 1
ATOM 647 N N . LYS A 1 79 ? 4.882 -6.059 12.993 1.00 97.38 79 LYS A N 1
ATOM 648 C CA . LYS A 1 79 ? 5.088 -6.437 14.403 1.00 97.38 79 LYS A CA 1
ATOM 649 C C . LYS A 1 79 ? 4.756 -5.281 15.347 1.00 97.38 79 LYS A C 1
ATOM 651 O O . LYS A 1 79 ? 4.038 -5.493 16.324 1.00 97.38 79 LYS A O 1
ATOM 656 N N . VAL A 1 80 ? 5.226 -4.072 15.039 1.00 97.38 80 VAL A N 1
ATOM 657 C CA . VAL A 1 80 ? 4.935 -2.866 15.830 1.00 97.38 80 VAL A CA 1
ATOM 658 C C . VAL A 1 80 ? 3.435 -2.570 15.828 1.00 97.38 80 VAL A C 1
ATOM 660 O O . VAL A 1 80 ? 2.840 -2.467 16.898 1.00 97.38 80 VAL A O 1
ATOM 663 N N . LEU A 1 81 ? 2.794 -2.525 14.655 1.00 95.88 81 LEU A N 1
ATOM 664 C CA . LEU A 1 81 ? 1.352 -2.268 14.532 1.00 95.88 81 LEU A CA 1
ATOM 665 C C . LEU A 1 81 ? 0.506 -3.329 15.250 1.00 95.88 81 LEU A C 1
ATOM 667 O O . LEU A 1 81 ? -0.486 -3.004 15.900 1.00 95.88 81 LEU A O 1
ATOM 671 N N . THR A 1 82 ? 0.917 -4.596 15.183 1.00 95.06 82 THR A N 1
ATOM 672 C CA . THR A 1 82 ? 0.252 -5.692 15.901 1.00 95.06 82 THR A CA 1
ATOM 673 C C . THR A 1 82 ? 0.362 -5.501 17.409 1.00 95.06 82 THR A C 1
ATOM 675 O O . THR A 1 82 ? -0.633 -5.662 18.116 1.00 95.06 82 THR A O 1
ATOM 678 N N . LYS A 1 83 ? 1.545 -5.122 17.910 1.00 95.75 83 LYS A N 1
ATOM 679 C CA . LYS A 1 83 ? 1.748 -4.876 19.339 1.00 95.75 83 LYS A CA 1
ATOM 680 C C . LYS A 1 83 ? 0.940 -3.675 19.824 1.00 95.75 83 LYS A C 1
ATOM 682 O O . LYS A 1 83 ? 0.304 -3.777 20.867 1.00 95.75 83 LYS A O 1
ATOM 687 N N . LEU A 1 84 ? 0.914 -2.584 19.060 1.00 94.31 84 LEU A N 1
ATOM 688 C CA . LEU A 1 84 ? 0.095 -1.411 19.370 1.00 94.31 84 LEU A CA 1
ATOM 689 C C . LEU A 1 84 ? -1.389 -1.780 19.448 1.00 94.31 84 LEU A C 1
ATOM 691 O O . LEU A 1 84 ? -2.031 -1.483 20.446 1.00 94.31 84 LEU A O 1
ATOM 695 N N . LYS A 1 85 ? -1.908 -2.533 18.470 1.00 91.81 85 LYS A N 1
ATOM 696 C CA . LYS A 1 85 ? -3.303 -3.003 18.477 1.00 91.81 85 LYS A CA 1
ATOM 697 C C . LYS A 1 85 ? -3.643 -3.891 19.684 1.00 91.81 85 LYS A C 1
ATOM 699 O O . LYS A 1 85 ? -4.774 -3.874 20.151 1.00 91.81 85 LYS A O 1
ATOM 704 N N . GLN A 1 86 ? -2.695 -4.692 20.172 1.00 93.12 86 GLN A N 1
ATOM 705 C CA . GLN A 1 86 ? -2.892 -5.503 21.382 1.00 93.12 86 GLN A CA 1
ATOM 706 C C . GLN A 1 86 ? -2.923 -4.655 22.658 1.00 93.12 86 GLN A C 1
ATOM 708 O O . GLN A 1 86 ? -3.626 -5.006 23.600 1.00 93.12 86 GLN A O 1
ATOM 713 N N . LEU A 1 87 ? -2.126 -3.585 22.702 1.00 93.56 87 LEU A N 1
ATOM 714 C CA . LEU A 1 87 ? -2.027 -2.690 23.856 1.00 93.56 87 LEU A CA 1
ATOM 715 C C . LEU A 1 87 ? -3.140 -1.636 23.889 1.00 93.56 87 LEU A C 1
ATOM 717 O O . LEU A 1 87 ? -3.449 -1.132 24.964 1.00 93.56 87 LEU A O 1
ATOM 721 N N . ASP A 1 88 ? -3.748 -1.336 22.743 1.00 91.81 88 ASP A N 1
ATOM 722 C CA . ASP A 1 88 ? -4.864 -0.403 22.608 1.00 91.81 88 ASP A CA 1
ATOM 723 C C . ASP A 1 88 ? -6.086 -1.077 21.950 1.00 91.81 88 ASP A C 1
ATOM 725 O O . ASP A 1 88 ? -6.376 -0.860 20.769 1.00 91.81 88 ASP A O 1
ATOM 729 N N . PRO A 1 89 ? -6.816 -1.935 22.692 1.00 79.06 89 PRO A N 1
ATOM 730 C CA . PRO A 1 89 ? -7.973 -2.654 22.159 1.00 79.06 89 PRO A CA 1
ATOM 731 C C . PRO A 1 89 ? -9.163 -1.738 21.831 1.00 79.06 89 PRO A C 1
ATOM 733 O O . PRO A 1 89 ? -10.025 -2.132 21.047 1.00 79.06 89 PRO A O 1
ATOM 736 N N . ASN A 1 90 ? -9.200 -0.528 22.401 1.00 85.00 90 ASN A N 1
ATOM 737 C CA . ASN A 1 90 ? -10.230 0.481 22.138 1.00 85.00 90 ASN A CA 1
ATOM 738 C C . ASN A 1 90 ? -9.802 1.499 21.068 1.00 85.00 90 ASN A C 1
ATOM 740 O O . ASN A 1 90 ? -10.583 2.398 20.741 1.00 85.00 90 ASN A O 1
ATOM 744 N N . GLY A 1 91 ? -8.589 1.358 20.521 1.00 67.88 91 GLY A N 1
ATOM 745 C CA . GLY A 1 91 ? -8.047 2.211 19.475 1.00 67.88 91 GLY A CA 1
ATOM 746 C C . GLY A 1 91 ? -8.990 2.252 18.279 1.00 67.88 91 GLY A C 1
ATOM 747 O O . GLY A 1 91 ? -9.211 1.252 17.590 1.00 67.88 91 GLY A O 1
ATOM 748 N N . THR A 1 92 ? -9.601 3.411 18.060 1.00 60.81 92 THR A N 1
ATOM 749 C CA . THR A 1 92 ? -10.620 3.615 17.027 1.00 60.81 92 THR A CA 1
ATOM 750 C C . THR A 1 92 ? -9.959 3.583 15.639 1.00 60.81 92 THR A C 1
ATOM 752 O O . THR A 1 92 ? -8.958 4.261 15.414 1.00 60.81 92 THR A O 1
ATOM 755 N N . GLN A 1 93 ? -10.503 2.781 14.711 1.00 53.84 93 GLN A N 1
ATOM 756 C CA . GLN A 1 93 ? -10.066 2.630 13.304 1.00 53.84 93 GLN A CA 1
ATOM 757 C C . GLN A 1 93 ? -11.155 3.010 12.294 1.00 53.84 93 GLN A C 1
ATOM 759 O O . GLN A 1 93 ? -12.349 2.850 12.622 1.00 53.84 93 GLN A O 1
#

Solvent-accessible surface area (backbone atoms only — not comparable to full-atom values): 5546 Å² total; per-residue (Å²): 121,67,77,67,53,59,57,66,72,70,72,64,75,54,64,47,100,85,22,37,78,59,79,54,71,67,40,61,50,90,89,36,36,33,33,59,45,80,75,46,75,54,99,54,28,38,31,29,37,22,38,33,69,87,71,78,42,81,42,80,44,78,48,66,21,75,41,70,73,46,48,56,52,48,54,50,52,49,52,52,54,5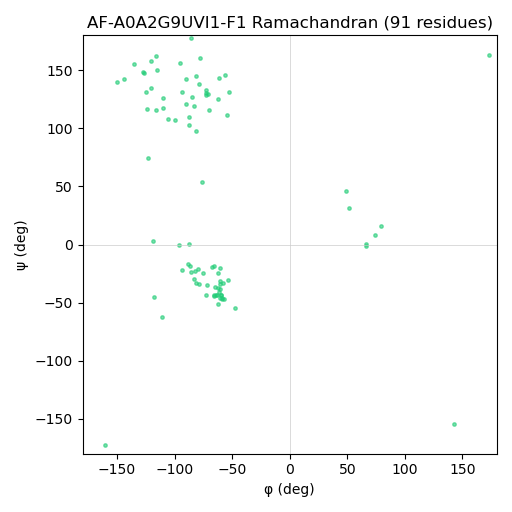2,51,49,49,69,76,37,79,79,64,85,129

Nearest PDB structures (foldseek):
  7o7k-assembly2_B  TM=9.812E-01  e=1.799E-06  Homo sapiens
  6eir-assembly2_B  TM=9.841E-01  e=3.050E-06  Homo sapiens
  6s1j-assembly1_A  TM=9.604E-01  e=3.050E-06  Homo sapiens
  6s1i-assembly3_C  TM=9.494E-01  e=2.673E-06  Homo sapiens
  6s1b-assembly1_A  TM=9.529E-01  e=2.855E-06  Homo sapiens

pLDDT: mean 89.03, std 14.76, range [49.09, 98.38]

Radius of gyration: 14.99 Å; Cα contacts (8 Å, |Δi|>4): 128; chains: 1; bounding box: 33×23×48 Å